Protein AF-A0A366IG29-F1 (afdb_monomer_lite)

Organism: NCBI:txid225845

Foldseek 3Di:
DPVLVCLLVVLLVVLVVLVVVLVLLVDDPPSVVVDPPDDSVVSNVVSNVSSVVSNVCSVPVDPDD

Structure (mmCIF, N/CA/C/O backbone):
data_AF-A0A366IG29-F1
#
_entry.id   AF-A0A366IG29-F1
#
loop_
_atom_site.group_PDB
_atom_site.id
_atom_site.type_symbol
_atom_site.label_atom_id
_atom_site.label_alt_id
_atom_site.label_comp_id
_atom_site.label_asym_id
_atom_site.label_entity_id
_atom_site.label_seq_id
_atom_site.pdbx_PDB_ins_code
_atom_site.Cartn_x
_atom_site.Cartn_y
_atom_site.Cartn_z
_atom_site.occupancy
_atom_site.B_iso_or_equiv
_atom_site.auth_seq_id
_atom_site.auth_comp_id
_atom_site.auth_asym_id
_atom_site.auth_atom_id
_atom_site.pdbx_PDB_model_num
ATOM 1 N N . MET A 1 1 ? -27.888 -3.088 13.456 1.00 46.16 1 MET A N 1
ATOM 2 C CA . MET A 1 1 ? -26.692 -3.954 13.333 1.00 46.16 1 MET A CA 1
ATOM 3 C C . MET A 1 1 ? -26.033 -3.909 11.942 1.00 46.16 1 MET A C 1
ATOM 5 O O . MET A 1 1 ? -25.143 -4.705 11.692 1.00 46.16 1 MET A O 1
ATOM 9 N N . CYS A 1 2 ? -26.366 -2.955 11.059 1.00 55.03 2 CYS A N 1
ATOM 10 C CA . CYS A 1 2 ? -25.771 -2.855 9.713 1.00 55.03 2 CYS A CA 1
ATOM 11 C C . CYS A 1 2 ? -24.638 -1.821 9.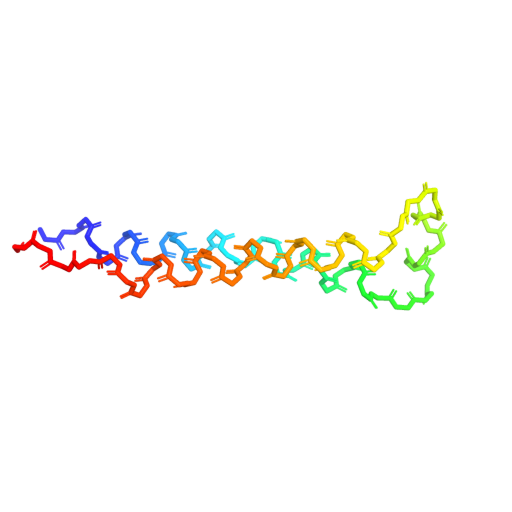587 1.00 55.03 2 CYS A C 1
ATOM 13 O O . CYS A 1 2 ? -24.303 -1.461 8.478 1.00 55.03 2 CYS A O 1
ATOM 15 N N . THR A 1 3 ? -24.057 -1.290 10.667 1.00 61.97 3 THR A N 1
ATOM 16 C CA . THR A 1 3 ? -23.108 -0.153 10.552 1.00 61.97 3 THR A CA 1
ATOM 17 C C . THR A 1 3 ? -21.635 -0.570 10.646 1.00 61.97 3 THR A C 1
ATO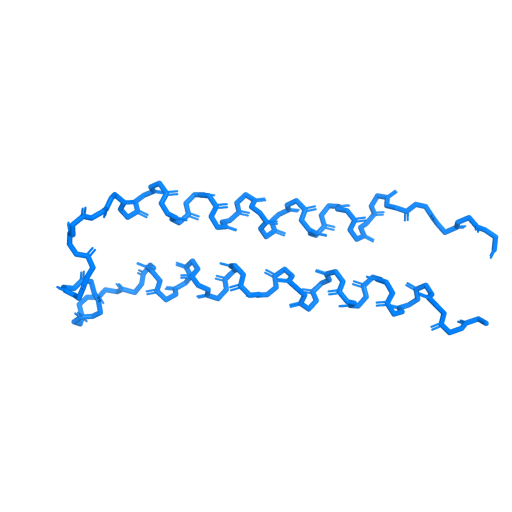M 19 O O . THR A 1 3 ? -20.763 0.099 10.104 1.00 61.97 3 THR A O 1
ATOM 22 N N . PHE A 1 4 ? -21.331 -1.691 11.304 1.00 59.19 4 PHE A N 1
ATOM 23 C CA . PHE A 1 4 ? -19.947 -2.051 11.649 1.00 59.19 4 PHE A CA 1
ATOM 24 C C . PHE A 1 4 ? -19.256 -2.923 10.602 1.00 59.19 4 PHE A C 1
ATOM 26 O O . PHE A 1 4 ? -18.098 -2.681 10.264 1.00 59.19 4 PHE A O 1
ATOM 33 N N . ILE A 1 5 ? -19.988 -3.891 10.040 1.00 63.75 5 ILE A N 1
ATOM 34 C CA . ILE A 1 5 ? -19.532 -4.638 8.861 1.00 63.75 5 ILE A CA 1
ATOM 35 C C . ILE A 1 5 ? -19.259 -3.646 7.723 1.00 63.75 5 ILE A C 1
ATOM 37 O O . ILE A 1 5 ? -18.210 -3.729 7.097 1.00 63.75 5 ILE A O 1
ATOM 41 N N . GLU A 1 6 ? -20.124 -2.642 7.550 1.00 75.62 6 GLU A N 1
ATOM 42 C CA . GLU A 1 6 ? -19.948 -1.560 6.571 1.00 75.62 6 GLU A CA 1
ATOM 43 C C . GLU A 1 6 ? -18.687 -0.726 6.824 1.00 75.62 6 GLU A C 1
ATOM 45 O O . GLU A 1 6 ? -18.003 -0.359 5.874 1.00 75.62 6 GLU A O 1
ATOM 50 N N . PHE A 1 7 ? -18.315 -0.463 8.084 1.00 79.50 7 PHE A N 1
ATOM 51 C CA . PHE A 1 7 ? -17.082 0.272 8.385 1.00 79.50 7 PHE A CA 1
ATOM 52 C C . PHE A 1 7 ? -15.832 -0.521 7.992 1.00 79.50 7 PHE A C 1
ATOM 54 O O . PHE A 1 7 ? -14.951 0.005 7.312 1.00 79.50 7 PHE A O 1
ATOM 61 N N . ARG A 1 8 ? -15.756 -1.799 8.386 1.00 84.19 8 ARG A N 1
ATOM 62 C CA . ARG A 1 8 ? -14.617 -2.659 8.029 1.00 84.19 8 ARG A CA 1
ATOM 63 C C . ARG A 1 8 ? -14.528 -2.866 6.525 1.00 84.19 8 ARG A C 1
ATOM 65 O O . ARG A 1 8 ? -13.452 -2.712 5.951 1.00 84.19 8 ARG A O 1
ATOM 72 N N . LEU A 1 9 ? -15.657 -3.174 5.888 1.00 84.38 9 LEU A N 1
ATOM 73 C CA . LEU A 1 9 ? -15.731 -3.370 4.446 1.00 84.38 9 LEU A CA 1
ATOM 74 C C . LEU A 1 9 ? -15.378 -2.074 3.706 1.00 84.38 9 LEU A C 1
ATOM 76 O O . LEU A 1 9 ? -14.576 -2.104 2.782 1.00 84.38 9 LEU A O 1
ATOM 80 N N . GLY A 1 10 ? -15.891 -0.929 4.158 1.00 85.12 10 GLY A N 1
ATOM 81 C CA . GLY A 1 10 ? -15.596 0.385 3.592 1.00 85.12 10 GLY A CA 1
ATOM 82 C C . GLY A 1 10 ? -14.120 0.766 3.711 1.00 85.12 10 GLY A C 1
ATOM 83 O O . GLY A 1 10 ? -13.528 1.220 2.735 1.00 85.12 10 GLY A O 1
ATOM 84 N N . ALA A 1 11 ? -13.494 0.524 4.866 1.00 85.62 11 ALA A N 1
ATOM 85 C CA . ALA A 1 11 ? -12.066 0.769 5.068 1.00 85.62 11 ALA A CA 1
ATOM 86 C C . ALA A 1 11 ? -11.189 -0.145 4.193 1.00 85.62 11 ALA A C 1
ATOM 88 O O . ALA A 1 11 ? -10.218 0.325 3.599 1.00 85.62 11 ALA A O 1
ATOM 89 N N . LEU A 1 12 ? -11.554 -1.425 4.056 1.00 88.88 12 LEU A N 1
ATOM 90 C CA . LEU A 1 12 ? -10.862 -2.367 3.172 1.00 88.88 12 LEU A CA 1
ATOM 91 C C . LEU A 1 12 ? -11.022 -1.992 1.695 1.00 88.88 12 LEU A C 1
ATOM 93 O O . LEU A 1 12 ? -10.039 -1.977 0.958 1.00 88.88 12 LEU A O 1
ATOM 97 N N . VAL A 1 13 ? -12.234 -1.633 1.265 1.00 91.25 13 VAL A N 1
ATOM 98 C CA . VAL A 1 13 ? -12.505 -1.167 -0.103 1.00 91.25 13 VAL A CA 1
ATOM 99 C C . VAL A 1 13 ? -11.718 0.109 -0.397 1.00 91.25 13 VAL A C 1
ATOM 101 O O . VAL A 1 13 ? -11.114 0.228 -1.461 1.00 91.25 13 VAL A O 1
ATOM 104 N N . LEU A 1 14 ? -11.646 1.039 0.557 1.00 91.31 14 LEU A N 1
ATOM 105 C CA . LEU A 1 14 ? -10.856 2.256 0.405 1.00 91.31 14 LEU A CA 1
ATOM 106 C C . LEU A 1 14 ? -9.353 1.960 0.334 1.00 91.31 14 LEU A C 1
ATOM 108 O O . LEU A 1 14 ? -8.658 2.602 -0.448 1.00 91.31 14 LEU A O 1
ATOM 112 N N . ALA A 1 15 ? -8.852 0.976 1.089 1.00 92.06 15 ALA A N 1
ATOM 113 C CA . ALA A 1 15 ? -7.449 0.556 1.055 1.00 92.06 15 ALA A CA 1
ATOM 114 C C . ALA A 1 15 ? -7.023 -0.019 -0.307 1.00 92.06 15 ALA A C 1
ATOM 116 O O . ALA A 1 15 ? -5.853 0.096 -0.683 1.00 92.06 15 ALA A O 1
ATOM 117 N N . LEU A 1 16 ? -7.962 -0.582 -1.078 1.00 93.06 16 LEU A N 1
ATOM 118 C CA . LEU A 1 16 ? -7.684 -1.069 -2.431 1.00 93.06 16 LEU A CA 1
ATOM 119 C C . LEU A 1 16 ? -7.260 0.056 -3.373 1.00 93.06 16 LEU A C 1
ATOM 121 O O . LEU A 1 16 ? -6.425 -0.173 -4.240 1.00 93.06 16 LEU A O 1
ATOM 125 N N . VAL A 1 17 ? -7.783 1.272 -3.204 1.00 93.44 17 VAL A N 1
ATOM 126 C CA . VAL A 1 17 ? -7.479 2.399 -4.097 1.00 93.44 17 VAL A CA 1
ATOM 127 C C . VAL A 1 17 ? -5.979 2.734 -4.108 1.00 93.44 17 VAL A C 1
ATOM 129 O O . VAL A 1 17 ? -5.361 2.630 -5.171 1.00 93.44 17 VAL A O 1
ATOM 132 N N . PRO A 1 18 ? -5.335 3.084 -2.977 1.00 92.88 18 PRO A N 1
ATOM 133 C CA . PRO A 1 18 ? -3.900 3.337 -2.964 1.00 92.88 18 PRO A CA 1
ATOM 134 C C . PRO A 1 18 ? -3.083 2.078 -3.285 1.00 92.88 18 PRO A C 1
ATOM 136 O O . PRO A 1 18 ? -2.045 2.196 -3.930 1.00 92.88 18 PRO A O 1
ATOM 139 N N . ALA A 1 19 ? -3.548 0.876 -2.927 1.00 91.81 19 ALA A N 1
ATOM 140 C CA . ALA A 1 19 ? -2.854 -0.364 -3.280 1.00 91.81 19 ALA A CA 1
ATOM 141 C C . ALA A 1 19 ? -2.796 -0.585 -4.804 1.00 91.81 19 ALA A C 1
ATOM 143 O O . ALA A 1 19 ? -1.728 -0.847 -5.358 1.00 91.81 19 ALA A O 1
ATOM 144 N N . VAL A 1 20 ? -3.919 -0.415 -5.506 1.00 92.56 20 VAL A N 1
ATOM 145 C CA . VAL A 1 20 ? -3.993 -0.518 -6.970 1.00 92.56 20 VAL A CA 1
ATOM 146 C C . VAL A 1 20 ? -3.157 0.577 -7.628 1.00 92.56 20 VAL A C 1
ATOM 148 O O . VAL A 1 20 ? -2.413 0.294 -8.566 1.00 92.56 20 VAL A O 1
ATOM 151 N N . LEU A 1 21 ? -3.204 1.809 -7.116 1.00 90.56 21 LEU A N 1
ATOM 152 C CA . LEU A 1 21 ? -2.365 2.898 -7.622 1.00 90.56 21 LEU A CA 1
ATOM 153 C C . LEU A 1 21 ? -0.870 2.607 -7.442 1.00 90.56 21 LEU A C 1
ATOM 155 O O . LEU A 1 21 ? -0.093 2.878 -8.356 1.00 90.56 21 LEU A O 1
ATOM 159 N N . ALA A 1 22 ? -0.468 1.997 -6.323 1.00 90.94 22 ALA A N 1
ATOM 160 C CA . ALA A 1 22 ? 0.909 1.563 -6.108 1.00 90.94 22 ALA A CA 1
ATOM 161 C C . ALA A 1 22 ? 1.332 0.511 -7.143 1.00 90.94 22 ALA A C 1
ATOM 163 O O . ALA A 1 22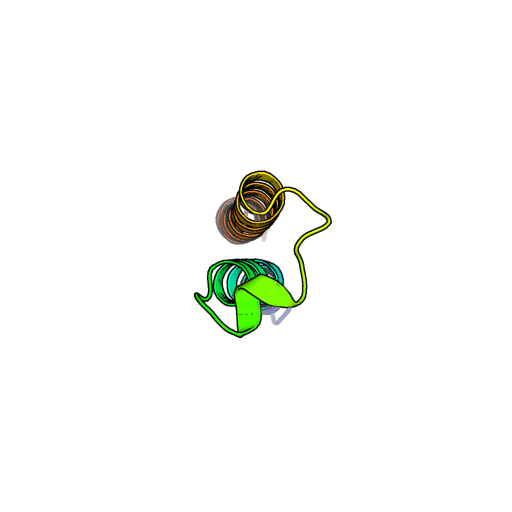 ? 2.429 0.604 -7.692 1.00 90.94 22 ALA A O 1
ATOM 164 N N . VAL A 1 23 ? 0.455 -0.448 -7.462 1.00 90.50 23 VAL A N 1
ATOM 165 C CA . VAL A 1 23 ? 0.706 -1.478 -8.486 1.00 90.50 23 VAL A CA 1
ATOM 166 C C . VAL A 1 23 ? 0.823 -0.860 -9.877 1.00 90.50 23 VAL A C 1
ATOM 168 O O . VAL A 1 23 ? 1.797 -1.132 -10.577 1.00 90.50 23 VAL A O 1
ATOM 171 N N . ILE A 1 24 ? -0.108 0.015 -10.266 1.00 89.50 24 ILE A N 1
ATOM 172 C CA . ILE A 1 24 ? -0.048 0.741 -11.545 1.00 89.50 24 ILE A CA 1
ATOM 173 C C . ILE A 1 24 ? 1.254 1.542 -11.620 1.00 89.50 24 ILE A C 1
ATOM 175 O O . ILE A 1 24 ? 1.969 1.495 -12.621 1.00 89.50 24 ILE A O 1
ATOM 179 N N . ARG A 1 25 ? 1.634 2.216 -10.528 1.00 85.94 25 ARG A N 1
ATOM 180 C CA . ARG A 1 25 ? 2.895 2.957 -10.447 1.00 85.94 25 ARG A CA 1
ATOM 181 C C . ARG A 1 25 ? 4.116 2.033 -10.519 1.00 85.94 25 ARG A C 1
ATOM 183 O O . ARG A 1 25 ? 5.156 2.443 -11.042 1.00 85.94 25 ARG A O 1
ATOM 190 N N . ALA A 1 26 ? 4.010 0.793 -10.045 1.00 86.44 26 ALA A N 1
ATOM 191 C CA . ALA A 1 26 ? 5.041 -0.243 -10.099 1.00 86.44 26 ALA A CA 1
ATOM 192 C C . ALA A 1 26 ? 5.124 -0.984 -11.454 1.00 86.44 26 ALA A C 1
ATOM 194 O O . ALA A 1 26 ? 6.101 -1.704 -11.685 1.00 86.44 26 ALA A O 1
ATOM 195 N N . MET A 1 27 ? 4.217 -0.729 -12.404 1.00 88.06 27 MET A N 1
ATOM 196 C CA . MET A 1 27 ? 4.278 -1.350 -13.733 1.00 88.06 27 MET A CA 1
ATOM 197 C C . MET A 1 27 ? 5.529 -0.940 -14.535 1.00 88.06 27 MET A C 1
ATOM 199 O O . MET A 1 27 ? 5.943 0.224 -14.500 1.00 88.06 27 MET A O 1
ATOM 203 N N . PRO A 1 28 ? 6.168 -1.887 -15.248 1.00 80.06 28 PRO A N 1
ATOM 204 C CA . PRO A 1 28 ? 7.303 -1.609 -16.126 1.00 80.06 28 PRO A CA 1
ATOM 205 C C . PRO A 1 28 ? 6.875 -0.831 -17.390 1.00 80.06 28 PRO A C 1
ATOM 207 O O . PRO A 1 28 ? 5.737 -0.377 -17.511 1.00 80.06 28 PRO A O 1
ATOM 210 N N . ALA A 1 29 ? 7.808 -0.614 -18.322 1.00 78.25 29 ALA A N 1
ATOM 211 C CA . ALA A 1 29 ? 7.527 0.073 -19.587 1.00 78.25 29 ALA A CA 1
ATOM 212 C C . ALA A 1 29 ? 6.339 -0.576 -20.342 1.00 78.25 29 ALA A C 1
ATOM 214 O O . ALA A 1 29 ? 6.190 -1.799 -20.275 1.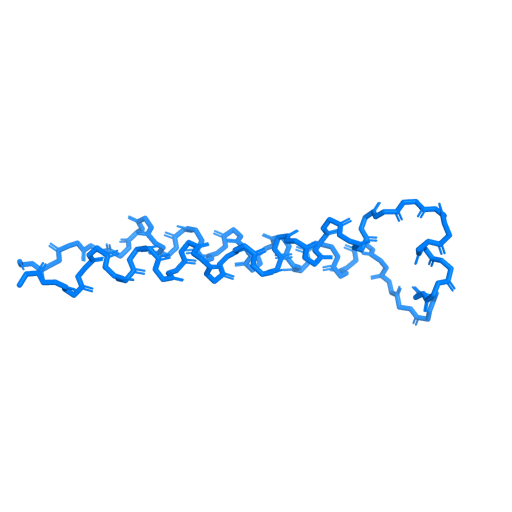00 78.25 29 ALA A O 1
ATOM 215 N N . PRO A 1 30 ? 5.491 0.206 -21.044 1.00 77.19 30 PRO A N 1
ATOM 216 C CA . PRO A 1 30 ? 5.619 1.646 -21.329 1.00 77.19 30 PRO A CA 1
ATOM 217 C C . PRO A 1 30 ? 5.047 2.569 -20.236 1.00 77.19 30 PRO A C 1
ATOM 219 O O . PRO A 1 30 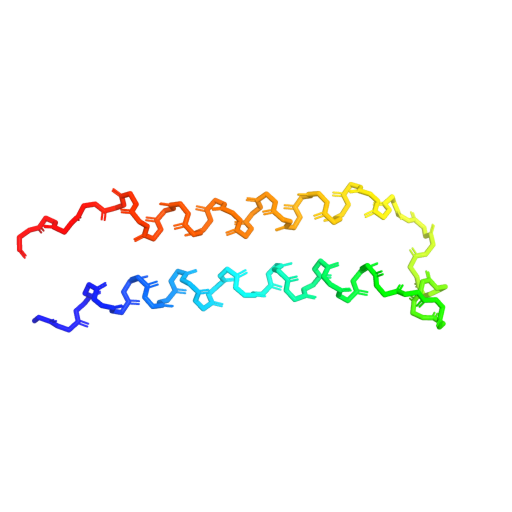? 5.275 3.774 -20.253 1.00 77.19 30 PRO A O 1
ATOM 222 N N . TRP A 1 31 ? 4.334 2.024 -19.245 1.00 74.06 31 TRP A N 1
ATOM 223 C CA . TRP A 1 31 ? 3.655 2.798 -18.193 1.00 74.06 31 TRP A CA 1
ATOM 224 C C . TRP A 1 31 ? 4.599 3.676 -17.369 1.00 74.06 31 TRP A C 1
ATOM 226 O O . TRP A 1 31 ? 4.239 4.777 -16.948 1.00 74.06 31 TRP A O 1
ATOM 236 N N . ARG A 1 32 ? 5.835 3.205 -17.181 1.00 74.12 32 ARG A N 1
ATOM 237 C CA . ARG A 1 32 ? 6.899 3.941 -16.493 1.00 74.12 32 ARG A CA 1
ATOM 238 C C . ARG A 1 32 ? 7.180 5.308 -17.123 1.00 74.12 32 ARG A C 1
ATOM 240 O O . ARG A 1 32 ? 7.472 6.254 -16.391 1.00 74.12 32 ARG A O 1
ATOM 247 N N . ASP A 1 33 ? 7.071 5.412 -18.442 1.00 77.81 33 ASP A N 1
ATOM 248 C CA . ASP A 1 33 ? 7.568 6.562 -19.198 1.00 77.81 33 ASP A CA 1
ATOM 249 C C . ASP A 1 33 ? 6.561 7.727 -19.217 1.00 77.81 33 ASP A C 1
ATOM 251 O O . ASP A 1 33 ? 6.917 8.857 -19.534 1.00 77.81 33 ASP A O 1
ATOM 255 N N . TYR A 1 34 ? 5.323 7.498 -18.765 1.00 76.25 34 TYR A N 1
ATOM 256 C CA . TYR A 1 34 ? 4.310 8.548 -18.605 1.00 76.25 34 TYR A CA 1
ATOM 257 C C . TYR A 1 34 ? 4.521 9.425 -17.349 1.00 76.25 34 TYR A C 1
ATOM 259 O O . TYR A 1 34 ? 3.953 10.510 -17.261 1.00 76.25 34 TYR A O 1
ATOM 267 N N . TRP A 1 35 ? 5.313 8.977 -16.360 1.00 68.88 35 TRP A N 1
ATOM 268 C CA . TRP A 1 35 ? 5.418 9.609 -15.027 1.00 68.88 35 TRP A CA 1
ATOM 269 C C . TRP A 1 35 ? 6.880 9.734 -14.564 1.00 68.88 35 TRP A C 1
ATOM 271 O O . TRP A 1 35 ? 7.274 9.181 -13.528 1.00 68.88 35 TRP A O 1
ATOM 281 N N . VAL A 1 36 ? 7.696 10.446 -15.348 1.00 74.69 36 VAL A N 1
ATOM 282 C CA . VAL A 1 36 ? 9.156 10.572 -15.139 1.00 74.69 36 VAL A CA 1
ATOM 283 C C . VAL A 1 36 ? 9.545 11.742 -14.221 1.00 74.69 36 VAL A C 1
ATOM 285 O O . VAL A 1 36 ? 10.608 11.722 -13.612 1.00 74.69 36 VAL A O 1
ATOM 288 N N . ASN A 1 37 ? 8.669 12.741 -14.058 1.00 79.06 37 ASN A N 1
ATOM 289 C CA . ASN A 1 37 ? 8.968 13.989 -13.335 1.00 79.06 37 ASN A CA 1
ATOM 290 C C . ASN A 1 37 ? 8.913 13.872 -11.794 1.00 79.06 37 ASN A C 1
ATOM 292 O O . ASN A 1 37 ? 9.070 14.862 -11.085 1.00 79.06 37 ASN A O 1
ATOM 296 N N . ARG A 1 38 ? 8.624 12.683 -11.249 1.00 76.56 38 ARG A N 1
ATOM 297 C CA . ARG A 1 38 ? 8.347 12.477 -9.818 1.00 76.56 38 ARG A CA 1
ATOM 298 C C . ARG A 1 38 ? 8.951 11.167 -9.318 1.00 76.56 38 ARG A C 1
ATOM 300 O O . ARG A 1 38 ? 8.912 10.158 -10.023 1.00 76.56 38 ARG A O 1
ATOM 307 N N . SER A 1 39 ? 9.481 11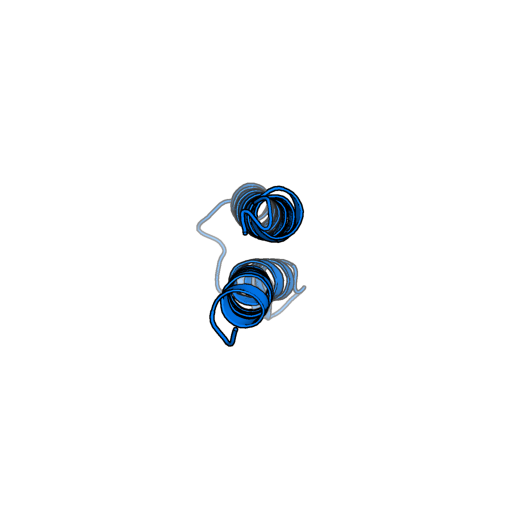.174 -8.091 1.00 83.44 39 SER A N 1
ATOM 308 C CA . SER A 1 39 ? 10.118 9.999 -7.484 1.00 83.44 39 SER A CA 1
ATOM 309 C C . SER A 1 39 ? 9.133 8.842 -7.311 1.00 83.44 39 SER A C 1
ATOM 311 O O . SER A 1 39 ? 8.274 8.838 -6.431 1.00 83.44 39 SER A O 1
ATOM 313 N N . ARG A 1 40 ? 9.305 7.819 -8.150 1.00 81.56 40 ARG A N 1
ATOM 314 C CA . ARG A 1 40 ? 8.490 6.602 -8.161 1.00 81.56 40 ARG A CA 1
ATOM 315 C C . ARG A 1 40 ? 8.527 5.846 -6.837 1.00 81.56 40 ARG A C 1
ATOM 317 O O . ARG A 1 40 ? 7.500 5.340 -6.401 1.00 81.56 40 ARG A O 1
ATOM 324 N N . GLY A 1 41 ? 9.707 5.760 -6.224 1.00 86.19 41 GLY A N 1
ATOM 325 C CA . GLY A 1 41 ? 9.885 5.048 -4.960 1.00 86.19 41 GLY A CA 1
ATOM 326 C C . GLY A 1 41 ? 9.092 5.699 -3.831 1.00 86.19 41 GLY A C 1
ATOM 327 O O . GLY A 1 41 ? 8.420 4.999 -3.083 1.00 86.19 41 GLY A O 1
ATOM 328 N N . VAL A 1 42 ? 9.106 7.035 -3.769 1.00 89.88 42 VAL A N 1
ATOM 329 C CA . VAL A 1 42 ? 8.337 7.796 -2.775 1.00 89.88 42 VAL A CA 1
ATOM 330 C C . VAL A 1 42 ? 6.840 7.589 -2.988 1.00 89.88 42 VAL A C 1
ATOM 332 O O . VAL A 1 42 ? 6.137 7.284 -2.035 1.00 89.88 42 VAL A O 1
ATOM 335 N N . ASP A 1 43 ? 6.362 7.657 -4.232 1.00 89.12 43 ASP A N 1
ATOM 336 C CA . ASP A 1 43 ? 4.937 7.474 -4.535 1.00 89.12 43 ASP A CA 1
ATOM 337 C C . ASP A 1 43 ? 4.429 6.089 -4.131 1.00 89.12 43 ASP A C 1
ATOM 339 O O . ASP A 1 43 ? 3.424 5.979 -3.431 1.00 89.12 43 ASP A O 1
ATOM 343 N N . VAL A 1 44 ? 5.147 5.037 -4.533 1.00 91.06 44 VAL A N 1
ATOM 344 C CA . VAL A 1 44 ? 4.794 3.653 -4.193 1.00 91.06 44 VAL A CA 1
ATOM 345 C C . VAL A 1 44 ? 4.839 3.449 -2.680 1.00 91.06 44 VAL A C 1
ATOM 347 O O . VAL A 1 44 ? 3.895 2.901 -2.118 1.00 91.06 44 VAL A O 1
ATOM 350 N N . ALA A 1 45 ? 5.889 3.928 -2.005 1.00 93.19 45 ALA A N 1
ATOM 351 C CA . ALA A 1 45 ? 6.012 3.802 -0.557 1.00 93.19 45 ALA A CA 1
ATOM 352 C C . ALA A 1 45 ? 4.862 4.509 0.172 1.00 93.19 45 ALA A C 1
ATOM 354 O O . ALA A 1 45 ? 4.217 3.908 1.026 1.00 93.19 45 ALA A O 1
ATOM 355 N N . THR A 1 46 ? 4.551 5.755 -0.194 1.00 93.62 46 THR A N 1
ATOM 356 C CA . THR A 1 46 ? 3.446 6.509 0.404 1.00 93.62 46 THR A CA 1
ATOM 357 C C . THR A 1 46 ? 2.109 5.808 0.182 1.00 93.62 46 THR A C 1
ATOM 359 O O . THR A 1 46 ? 1.351 5.634 1.133 1.00 93.62 46 THR A O 1
ATOM 362 N N . MET A 1 47 ? 1.825 5.353 -1.041 1.00 93.44 47 MET A N 1
ATOM 363 C CA . MET A 1 47 ? 0.585 4.637 -1.350 1.00 93.44 47 MET A CA 1
ATOM 364 C C . MET A 1 47 ? 0.452 3.342 -0.534 1.00 93.44 47 MET A C 1
ATOM 366 O O . MET A 1 47 ? -0.605 3.088 0.041 1.00 93.44 47 MET A O 1
ATOM 370 N N . LEU A 1 48 ? 1.524 2.557 -0.410 1.00 94.38 48 LEU A N 1
ATOM 371 C CA . LEU A 1 48 ? 1.520 1.337 0.401 1.00 94.38 48 LEU A CA 1
ATOM 372 C C . LEU A 1 48 ? 1.361 1.627 1.898 1.00 94.38 48 LEU A C 1
ATOM 374 O O . LEU A 1 48 ? 0.640 0.900 2.576 1.00 94.38 48 LEU A O 1
ATOM 378 N N . ILE A 1 49 ? 1.972 2.702 2.410 1.00 95.56 49 ILE A N 1
ATOM 379 C CA . ILE A 1 49 ? 1.790 3.138 3.801 1.00 95.56 49 ILE A CA 1
ATOM 380 C C . ILE A 1 49 ? 0.321 3.481 4.055 1.00 95.56 49 ILE A C 1
ATOM 382 O O . ILE A 1 49 ? -0.256 2.985 5.017 1.00 95.56 49 ILE A O 1
ATOM 386 N N . PHE A 1 50 ? -0.316 4.272 3.187 1.00 94.62 50 PHE A N 1
ATOM 387 C CA . PHE A 1 50 ? -1.734 4.611 3.341 1.00 94.62 50 PHE A CA 1
ATOM 388 C C . PHE A 1 50 ? -2.646 3.388 3.238 1.00 94.62 50 PHE A C 1
ATOM 390 O O . PHE A 1 50 ? -3.549 3.238 4.059 1.00 94.62 50 PHE A O 1
ATOM 397 N N . ALA A 1 51 ? -2.396 2.495 2.276 1.00 94.25 51 ALA A N 1
ATOM 398 C CA . ALA A 1 51 ? -3.131 1.239 2.161 1.00 94.25 51 ALA A CA 1
ATOM 399 C C . ALA A 1 51 ? -3.010 0.409 3.450 1.00 94.25 51 ALA A C 1
ATOM 401 O O . ALA A 1 51 ? -4.015 -0.031 4.005 1.00 94.25 51 ALA A O 1
ATOM 402 N N . GLY A 1 52 ? -1.788 0.261 3.969 1.00 94.44 52 GLY A N 1
ATOM 403 C CA . GLY A 1 52 ? -1.516 -0.443 5.218 1.00 94.44 52 GLY A CA 1
ATOM 404 C C . GLY A 1 52 ? -2.205 0.202 6.418 1.00 94.44 52 GLY A C 1
ATOM 405 O O . GLY A 1 52 ? -2.838 -0.501 7.199 1.00 94.44 52 GLY A O 1
ATOM 406 N N . LEU A 1 53 ? -2.157 1.530 6.544 1.00 94.25 53 LEU A N 1
ATOM 407 C CA . LEU A 1 53 ? -2.837 2.258 7.619 1.00 94.25 53 LEU A CA 1
ATOM 408 C C . LEU A 1 53 ? -4.352 2.038 7.587 1.00 94.25 53 LEU A C 1
ATOM 410 O O . LEU A 1 53 ? -4.946 1.805 8.634 1.00 94.25 53 LEU A O 1
ATOM 414 N N . LEU A 1 54 ? -4.976 2.058 6.407 1.00 91.50 54 LEU A N 1
ATOM 415 C CA . LEU A 1 54 ? -6.412 1.804 6.262 1.00 91.50 54 LEU A CA 1
ATOM 416 C C . LEU A 1 54 ? -6.788 0.373 6.666 1.00 91.50 54 LEU A C 1
ATOM 418 O O . LEU A 1 54 ? -7.780 0.172 7.367 1.00 91.50 54 LEU A O 1
ATOM 422 N N . VAL A 1 55 ? -5.965 -0.613 6.298 1.00 92.19 55 VAL A N 1
ATOM 423 C CA . VAL A 1 55 ? -6.136 -1.998 6.759 1.00 92.19 55 VAL A CA 1
ATOM 424 C C . VAL A 1 55 ? -5.983 -2.080 8.278 1.00 92.19 55 VAL A C 1
ATOM 426 O O . VAL A 1 55 ? -6.842 -2.653 8.942 1.00 92.19 55 VAL A O 1
ATOM 429 N N . VAL A 1 56 ? -4.949 -1.464 8.854 1.00 92.44 56 VAL A N 1
ATOM 430 C CA . VAL A 1 56 ? -4.731 -1.449 10.310 1.00 92.44 56 VAL A CA 1
ATOM 431 C C . VAL A 1 56 ? -5.919 -0.812 11.028 1.00 92.44 56 VAL A C 1
ATOM 433 O O . VAL A 1 56 ? -6.422 -1.391 11.984 1.00 92.44 56 VAL A O 1
ATOM 436 N N . VAL A 1 57 ? -6.433 0.321 10.543 1.00 88.94 57 VAL A N 1
ATOM 437 C CA . VAL A 1 57 ? -7.632 0.969 11.098 1.00 88.94 57 VAL A CA 1
ATOM 438 C C . VAL A 1 57 ? -8.842 0.036 11.034 1.00 88.94 57 VAL A C 1
ATOM 440 O O . VAL A 1 57 ? -9.566 -0.077 12.020 1.00 88.94 57 VAL A O 1
ATOM 443 N N . SER A 1 58 ? -9.035 -0.690 9.928 1.00 86.69 58 SER A N 1
ATOM 444 C CA . SER A 1 58 ? -10.142 -1.651 9.801 1.00 86.69 58 SER A CA 1
ATOM 445 C C . SER A 1 58 ? -10.096 -2.775 10.850 1.00 86.69 58 SER A C 1
ATOM 447 O O . SER A 1 58 ? -11.141 -3.286 11.253 1.00 86.69 58 SER A O 1
ATOM 449 N N . LEU A 1 59 ? -8.896 -3.139 11.319 1.00 86.81 59 LEU A N 1
ATOM 450 C CA . LEU A 1 59 ? -8.675 -4.216 12.287 1.00 86.81 59 LEU A CA 1
ATOM 451 C C . LEU A 1 59 ? -8.662 -3.718 13.737 1.00 86.81 59 LEU A C 1
ATOM 453 O O . LEU A 1 59 ? -9.153 -4.409 14.625 1.00 86.81 59 LEU A O 1
ATOM 457 N N . VAL A 1 60 ? -8.080 -2.539 13.979 1.00 87.25 60 VAL A N 1
ATOM 458 C CA . VAL A 1 60 ? -7.858 -1.987 15.324 1.00 87.25 60 VAL A CA 1
ATOM 459 C C . VAL A 1 60 ? -9.105 -1.316 15.882 1.00 87.25 60 VAL A C 1
ATOM 461 O O . VAL A 1 60 ? -9.275 -1.315 17.099 1.00 87.25 60 VAL A O 1
ATOM 464 N N . VAL A 1 61 ? -9.971 -0.746 15.035 1.00 79.56 61 VAL A N 1
ATOM 465 C CA . VAL A 1 61 ? -11.197 -0.093 15.511 1.00 79.56 61 VAL A CA 1
ATOM 466 C C . VAL A 1 61 ? -12.070 -1.132 16.231 1.00 79.56 61 VAL A C 1
ATOM 468 O O . VAL A 1 61 ? -12.538 -2.085 15.595 1.00 79.56 61 VAL A O 1
ATOM 471 N N . PRO A 1 62 ? -12.266 -0.982 17.557 1.00 66.62 62 PRO A N 1
ATOM 472 C CA . PRO A 1 62 ? -12.986 -1.963 18.346 1.00 66.62 62 PRO A CA 1
ATOM 473 C C . PRO A 1 62 ? -14.475 -1.940 18.000 1.00 66.62 62 PRO A C 1
ATOM 475 O O . PRO A 1 62 ? -15.067 -0.886 17.766 1.00 66.62 62 PRO A O 1
ATOM 478 N N . GLU A 1 63 ? -15.091 -3.121 18.016 1.00 63.25 63 GLU A N 1
ATOM 479 C CA . GLU A 1 63 ? -16.541 -3.295 17.906 1.00 63.25 63 GLU A CA 1
ATOM 480 C C . GLU A 1 63 ? -17.191 -2.880 19.232 1.00 63.25 63 GLU A C 1
ATOM 482 O O . GLU A 1 63 ? -17.574 -3.712 20.052 1.00 63.25 63 GLU A O 1
ATOM 487 N N . THR A 1 64 ? -17.236 -1.581 19.529 1.00 53.69 64 THR A N 1
ATOM 488 C CA . THR A 1 64 ? -17.889 -1.122 20.757 1.00 53.69 64 THR A CA 1
ATOM 489 C C . THR A 1 64 ? -19.409 -1.100 20.591 1.00 53.69 64 THR A C 1
ATOM 491 O O . THR A 1 64 ? -19.961 -0.129 20.072 1.00 53.69 64 THR A O 1
ATOM 494 N N . ARG A 1 65 ? -20.004 -2.160 21.167 1.00 48.78 65 ARG A N 1
ATOM 495 C CA . ARG A 1 65 ? -21.410 -2.513 21.465 1.00 48.78 65 ARG A CA 1
ATOM 496 C C . ARG A 1 65 ? -22.191 -3.300 20.419 1.00 48.78 65 ARG A C 1
ATOM 498 O O . ARG A 1 65 ? -22.663 -2.705 19.428 1.00 48.78 65 ARG A O 1
#

Secondary structure (DSSP, 8-state):
--SHHHHHHHHHHHHHHHHHHHHHHH--TTGGGG--SS-HHHHHHHHHHHHHHHHHHHHHS----

Sequence (65 aa):
MCTFIEFRLGALVLALVPAVLAVIRAMPAPWRDYWVNRSRGVDVATMLIFAGLLVVVSLVVPETR

pLDDT: mean 82.67, std 12.11, range [46.16, 95.56]

Radius of gyration: 15.34 Å; chains: 1; bounding box: 37×19×43 Å